Protein AF-A0A523F2T4-F1 (afdb_monomer)

Solvent-accessible surface area (backbone atoms only — not comparable to full-atom values): 4316 Å² total; per-residue (Å²): 117,71,66,62,55,52,52,52,52,54,52,53,49,55,54,54,54,54,55,64,62,60,74,70,75,75,82,75,86,82,84,70,69,59,47,82,45,74,47,71,41,83,88,79,71,45,75,45,77,50,78,40,51,66,96,42,78,46,79,59,90,92,42,78,45,113

Sequence (66 aa):
MRSVLTFIASFGASLGVSMVLAEMASAAPIGNPVAIFSGLDKITGRIITFDVAIDETVQFGALQIT

Mean predicted aligned error: 10.54 Å

pLDDT: mean 83.43, std 8.84, range [62.62, 93.94]

Secondary structure (DSSP, 8-state):
-HHHHHHHHHHHHHHHHHHHHHTT---PPPP-SEEEEEEE-TTT--EEEEEEETT--EEETTEEE-

Nearest PDB structures (foldseek):
  2e2z-assembly1_A  TM=5.072E-01  e=3.771E+00  Saccharomyces cerevisiae
  8to0-assembly1_A1  TM=2.712E-01  e=9.440E+00  Mus musculus

Radius of gyration: 28.45 Å; Cα contacts (8 Å, |Δi|>4): 46; chains: 1; bounding box: 68×17×61 Å

Foldseek 3Di:
DVVVVVVVVVVVVVVVVVVVVVVPDDDDDDDDQKDWDWDQPPVVRDIDIDIDGPPDWDDDPPDTDD

Structure (mmCIF, N/CA/C/O backbone):
data_AF-A0A523F2T4-F1
#
_entry.id   AF-A0A523F2T4-F1
#
loop_
_atom_site.group_PDB
_atom_site.id
_atom_site.type_symbol
_atom_site.label_atom_id
_atom_site.label_alt_id
_atom_site.label_comp_id
_atom_site.label_asym_id
_atom_site.label_entity_id
_atom_site.label_seq_id
_atom_site.pdbx_PDB_ins_code
_atom_site.Cartn_x
_atom_site.Cartn_y
_atom_site.Cartn_z
_atom_site.occupancy
_atom_site.B_iso_or_equiv
_atom_site.auth_seq_id
_atom_site.auth_comp_id
_atom_site.auth_asym_id
_atom_site.auth_atom_id
_atom_site.pdbx_PDB_model_num
ATOM 1 N N . MET A 1 1 ? 55.583 -7.418 -33.527 1.00 62.62 1 MET A N 1
ATOM 2 C CA . MET A 1 1 ? 54.780 -6.171 -33.584 1.00 62.62 1 MET A CA 1
ATOM 3 C C . MET A 1 1 ? 53.319 -6.381 -33.997 1.00 62.62 1 MET A C 1
ATOM 5 O O . MET A 1 1 ? 52.472 -5.704 -33.438 1.00 62.62 1 MET A O 1
ATOM 9 N N . ARG A 1 2 ? 52.978 -7.318 -34.901 1.00 67.81 2 ARG A N 1
ATOM 10 C CA . ARG A 1 2 ? 51.579 -7.543 -35.337 1.00 67.81 2 ARG A CA 1
ATOM 11 C C . ARG A 1 2 ? 50.669 -8.171 -34.260 1.00 67.81 2 ARG A C 1
ATOM 13 O O . ARG A 1 2 ? 49.518 -7.774 -34.179 1.00 67.81 2 ARG A O 1
ATOM 20 N N . SER A 1 3 ? 51.178 -9.061 -33.393 1.00 65.75 3 SER A N 1
ATOM 21 C CA . SER A 1 3 ? 50.349 -9.704 -32.348 1.00 65.75 3 SER A CA 1
ATOM 22 C C . SER A 1 3 ? 49.941 -8.764 -31.207 1.00 65.75 3 SER A C 1
ATOM 24 O O . SER A 1 3 ? 48.835 -8.884 -30.698 1.00 65.75 3 SER A O 1
ATOM 26 N N . VAL A 1 4 ? 50.791 -7.795 -30.844 1.00 70.88 4 VAL A N 1
ATOM 27 C CA . VAL A 1 4 ? 50.490 -6.780 -29.814 1.00 70.88 4 VAL A CA 1
ATOM 28 C C . VAL A 1 4 ? 49.353 -5.861 -30.270 1.00 70.88 4 VAL A C 1
ATOM 30 O O . VAL A 1 4 ? 48.458 -5.554 -29.490 1.00 70.88 4 VAL A O 1
ATOM 33 N N . LEU A 1 5 ? 49.344 -5.483 -31.553 1.00 67.50 5 LEU A N 1
ATOM 34 C CA . LEU A 1 5 ? 48.298 -4.640 -32.134 1.00 67.50 5 LEU A CA 1
ATOM 35 C C . LEU A 1 5 ? 46.931 -5.350 -32.149 1.00 67.50 5 LEU A C 1
ATOM 37 O O . LEU A 1 5 ? 45.912 -4.739 -31.839 1.00 67.50 5 LEU A O 1
ATOM 41 N N . THR A 1 6 ? 46.913 -6.653 -32.454 1.00 72.06 6 THR A N 1
ATOM 42 C CA . THR A 1 6 ? 45.693 -7.476 -32.411 1.00 72.06 6 THR A CA 1
ATOM 43 C C . THR A 1 6 ? 45.178 -7.654 -30.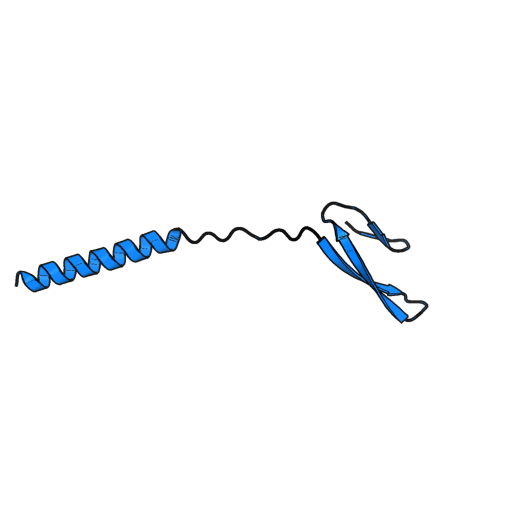982 1.00 72.06 6 THR A C 1
ATOM 45 O O . THR A 1 6 ? 43.972 -7.592 -30.769 1.00 72.06 6 THR A O 1
ATOM 48 N N . PHE A 1 7 ? 46.078 -7.801 -30.002 1.00 70.62 7 PHE A N 1
ATOM 49 C CA . PHE A 1 7 ? 45.717 -7.962 -28.590 1.00 70.62 7 PHE A CA 1
ATOM 50 C C . PHE A 1 7 ? 45.048 -6.705 -28.008 1.00 70.62 7 PHE A C 1
ATOM 52 O O . PHE A 1 7 ? 44.034 -6.797 -27.316 1.00 70.62 7 PHE A O 1
ATOM 59 N N . ILE A 1 8 ? 45.574 -5.520 -28.340 1.00 75.19 8 ILE A N 1
ATOM 60 C CA . ILE A 1 8 ? 45.004 -4.228 -27.922 1.00 75.19 8 ILE A CA 1
ATOM 61 C C . ILE A 1 8 ? 43.629 -4.006 -28.569 1.00 75.19 8 ILE A C 1
ATOM 63 O O . ILE A 1 8 ? 42.697 -3.576 -27.893 1.00 75.19 8 ILE A O 1
ATOM 67 N N . ALA A 1 9 ? 43.471 -4.358 -29.850 1.00 73.19 9 ALA A N 1
ATOM 68 C CA . ALA A 1 9 ? 42.192 -4.244 -30.549 1.00 73.19 9 ALA A CA 1
ATOM 69 C C . ALA A 1 9 ? 41.112 -5.171 -29.958 1.00 73.19 9 ALA A C 1
ATOM 71 O O . ALA A 1 9 ? 39.982 -4.736 -29.743 1.00 73.19 9 ALA A O 1
ATOM 72 N N . SER A 1 10 ? 41.455 -6.423 -29.633 1.00 74.31 10 SER A N 1
ATOM 73 C CA . SER A 1 10 ? 40.513 -7.355 -28.997 1.00 74.31 10 SER A CA 1
ATOM 74 C C . SER A 1 10 ? 40.116 -6.931 -27.583 1.00 74.31 10 SER A C 1
ATOM 76 O O . SER A 1 10 ? 38.970 -7.123 -27.186 1.00 74.31 10 SER A O 1
ATOM 78 N N . PHE A 1 11 ? 41.041 -6.323 -26.836 1.00 76.75 11 PHE A N 1
ATOM 79 C CA . PHE A 1 11 ? 40.777 -5.836 -25.483 1.00 76.75 11 PHE A CA 1
ATOM 80 C C . PHE A 1 11 ? 39.904 -4.572 -25.485 1.00 76.75 11 PHE A C 1
ATOM 82 O O . PHE A 1 11 ? 38.992 -4.441 -24.675 1.00 76.75 11 PHE A O 1
ATOM 89 N N . GLY A 1 12 ? 40.125 -3.664 -26.442 1.00 78.56 12 GLY A N 1
ATOM 90 C CA . GLY A 1 12 ? 39.248 -2.509 -26.648 1.00 78.56 12 GLY A CA 1
ATOM 91 C C . GLY A 1 12 ? 37.825 -2.918 -27.046 1.00 78.56 12 GLY A C 1
ATOM 92 O O . GLY A 1 12 ? 36.857 -2.341 -26.556 1.00 78.56 12 GLY A O 1
ATOM 93 N N . ALA A 1 13 ? 37.688 -3.959 -27.875 1.00 79.25 13 ALA A N 1
ATOM 94 C CA . ALA A 1 13 ? 36.387 -4.488 -28.276 1.00 79.25 13 ALA A CA 1
ATOM 95 C C . ALA A 1 13 ? 35.620 -5.137 -27.108 1.00 79.25 13 ALA A C 1
ATOM 97 O O . ALA A 1 13 ? 34.421 -4.903 -26.967 1.00 79.25 13 ALA A O 1
ATOM 98 N N . S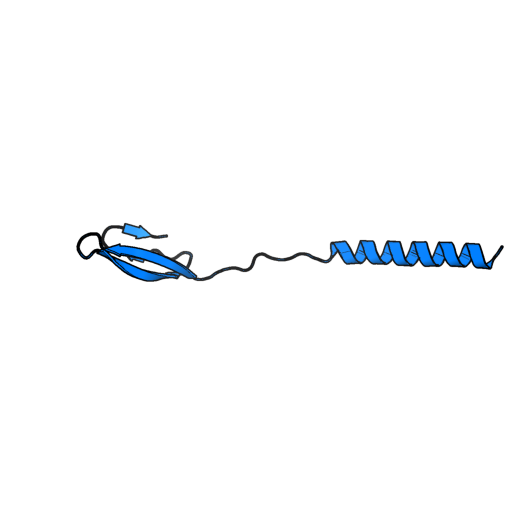ER A 1 14 ? 36.287 -5.909 -26.240 1.00 76.25 14 SER A N 1
ATOM 99 C CA . SER A 1 14 ? 35.623 -6.543 -25.090 1.00 76.25 14 SER A CA 1
ATOM 100 C C . SER A 1 14 ? 35.165 -5.529 -24.034 1.00 76.25 14 SER A C 1
ATOM 102 O O . SER A 1 14 ? 34.080 -5.679 -23.466 1.00 76.25 14 SER A O 1
ATOM 104 N N . LEU A 1 15 ? 35.939 -4.463 -23.815 1.00 79.12 15 LEU A N 1
ATOM 105 C CA . LEU A 1 15 ? 35.555 -3.350 -22.942 1.00 79.12 15 LEU A CA 1
ATOM 106 C C . LEU A 1 15 ? 34.364 -2.564 -23.501 1.00 79.12 15 LEU A C 1
ATOM 108 O O . LEU A 1 15 ? 33.420 -2.290 -22.762 1.00 79.12 15 LEU A O 1
ATOM 112 N N . GLY A 1 16 ? 34.371 -2.264 -24.803 1.00 79.00 16 GLY A N 1
ATOM 113 C CA . GLY A 1 16 ? 33.265 -1.565 -25.460 1.00 79.00 16 GLY A CA 1
ATOM 114 C C . GLY A 1 16 ? 31.942 -2.333 -25.374 1.00 79.00 16 GLY A C 1
ATOM 115 O O . GLY A 1 16 ? 30.916 -1.755 -25.030 1.00 79.00 16 GLY A O 1
ATOM 116 N N . VAL A 1 17 ? 31.966 -3.651 -25.600 1.00 80.38 17 VAL A N 1
ATOM 117 C CA . VAL A 1 17 ? 30.766 -4.504 -25.497 1.00 80.38 17 VAL A CA 1
ATOM 118 C C . VAL A 1 17 ? 30.243 -4.580 -24.059 1.00 80.38 17 VAL A C 1
ATOM 120 O O . VAL A 1 17 ? 29.034 -4.557 -23.845 1.00 80.38 17 VAL A O 1
ATOM 123 N N . SER A 1 18 ? 31.131 -4.614 -23.063 1.00 77.50 18 SER A N 1
ATOM 124 C CA . SER A 1 18 ? 30.733 -4.682 -21.649 1.00 77.50 18 SER A CA 1
ATOM 125 C C . SER A 1 18 ? 30.000 -3.419 -21.181 1.00 77.50 18 SER A C 1
ATOM 127 O O . SER A 1 18 ? 29.071 -3.514 -20.384 1.00 77.50 18 SER A O 1
ATOM 129 N N . MET A 1 19 ? 30.380 -2.243 -21.695 1.00 75.12 19 MET A N 1
ATOM 130 C CA . MET A 1 19 ? 29.714 -0.975 -21.367 1.00 75.12 19 MET A CA 1
ATOM 131 C C . MET A 1 19 ? 28.320 -0.865 -21.993 1.00 75.12 19 MET A C 1
ATOM 133 O O . MET A 1 19 ? 27.387 -0.462 -21.309 1.00 75.12 19 MET A O 1
ATOM 137 N N . VAL A 1 20 ? 28.150 -1.295 -23.247 1.00 78.12 20 VAL A N 1
ATOM 138 C CA . VAL A 1 20 ? 26.840 -1.274 -23.930 1.00 78.12 20 VAL A CA 1
ATOM 139 C C . VAL A 1 20 ? 25.827 -2.193 -23.236 1.00 78.12 20 VAL A C 1
ATOM 141 O O . VAL A 1 20 ? 24.647 -1.870 -23.136 1.00 78.12 20 VAL A O 1
ATOM 144 N N . LEU A 1 21 ? 26.281 -3.330 -22.704 1.00 73.88 21 LEU A N 1
ATOM 145 C CA . LEU A 1 21 ? 25.420 -4.249 -21.955 1.00 73.88 21 LEU A CA 1
ATOM 146 C C . LEU A 1 21 ? 25.043 -3.723 -20.559 1.00 73.88 21 LEU A C 1
ATOM 148 O O . LEU A 1 21 ? 24.028 -4.151 -20.009 1.00 73.88 21 LEU A O 1
ATOM 152 N N . ALA A 1 22 ? 25.818 -2.795 -19.987 1.00 71.31 22 ALA A N 1
ATOM 153 C CA . ALA A 1 22 ? 25.544 -2.229 -18.666 1.00 71.31 22 ALA A CA 1
ATOM 154 C C . ALA A 1 22 ? 24.340 -1.265 -18.666 1.00 71.31 22 ALA A C 1
ATOM 156 O O . ALA A 1 22 ? 23.635 -1.171 -17.664 1.00 71.31 22 ALA A O 1
ATOM 157 N N . GLU A 1 23 ? 24.057 -0.597 -19.787 1.00 68.19 23 GLU A N 1
ATOM 158 C CA . GLU A 1 23 ? 22.925 0.337 -19.921 1.00 68.19 23 GLU A CA 1
ATOM 159 C C . GLU A 1 23 ? 21.559 -0.366 -20.030 1.00 68.19 23 GLU A C 1
ATOM 161 O O . GLU A 1 23 ? 20.518 0.271 -19.886 1.00 68.19 23 GLU A O 1
ATOM 166 N N . MET A 1 24 ? 21.535 -1.688 -20.237 1.00 70.75 24 MET A N 1
ATOM 167 C CA . MET A 1 24 ? 20.293 -2.458 -20.392 1.00 70.75 24 MET A CA 1
ATOM 168 C C . MET A 1 24 ? 19.644 -2.876 -19.061 1.00 70.75 24 MET A C 1
ATOM 170 O O . MET A 1 24 ? 18.558 -3.457 -19.060 1.00 70.75 24 MET A O 1
ATOM 174 N N . ALA A 1 25 ? 20.274 -2.586 -17.921 1.00 71.19 25 ALA A N 1
ATOM 175 C CA . ALA A 1 25 ? 19.726 -2.898 -16.605 1.00 71.19 25 ALA A CA 1
ATOM 176 C C . ALA A 1 25 ? 18.792 -1.776 -16.116 1.00 71.19 25 ALA A C 1
ATOM 178 O O . ALA A 1 25 ? 19.198 -0.885 -15.373 1.00 71.19 25 ALA A O 1
ATOM 179 N N . SER A 1 26 ? 17.520 -1.833 -16.516 1.00 75.19 26 SER A N 1
ATOM 180 C CA . SER A 1 26 ? 16.456 -0.992 -15.955 1.00 75.19 26 SER A CA 1
ATOM 181 C C . SER A 1 26 ? 15.544 -1.842 -15.071 1.00 75.19 26 SER A C 1
ATOM 183 O O . SER A 1 26 ? 14.856 -2.739 -15.557 1.00 75.19 26 SER A O 1
ATOM 185 N N . ALA A 1 27 ? 15.561 -1.593 -13.760 1.00 80.50 27 ALA A N 1
ATOM 186 C CA . ALA A 1 27 ? 14.640 -2.230 -12.825 1.00 80.50 27 ALA A CA 1
ATOM 187 C C . ALA A 1 27 ? 13.381 -1.367 -12.692 1.00 80.50 27 ALA A C 1
ATOM 189 O O . ALA A 1 27 ? 13.442 -0.241 -12.194 1.00 80.50 27 ALA A O 1
ATOM 190 N N . ALA A 1 28 ? 12.239 -1.895 -13.133 1.00 84.38 28 ALA A N 1
ATOM 191 C CA . ALA A 1 28 ? 10.953 -1.263 -12.877 1.00 84.38 28 ALA A CA 1
ATOM 192 C C . ALA A 1 28 ? 10.583 -1.414 -11.388 1.00 84.38 28 ALA A C 1
ATOM 194 O O . ALA A 1 28 ? 10.839 -2.474 -10.804 1.00 84.38 28 ALA A O 1
ATOM 195 N N . PRO A 1 29 ? 9.980 -0.391 -10.759 1.00 84.81 29 PRO A N 1
ATOM 19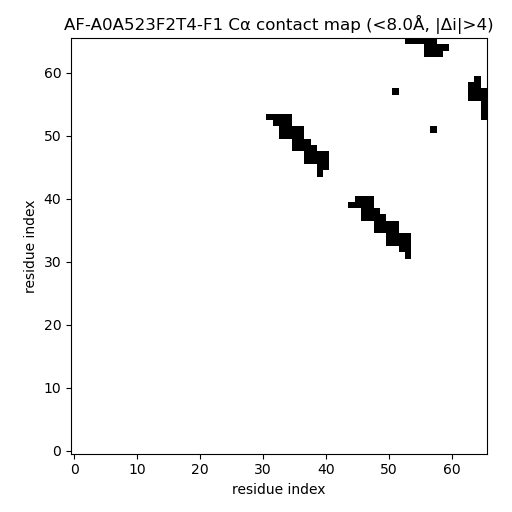6 C CA . PRO A 1 29 ? 9.456 -0.529 -9.410 1.00 84.81 29 PRO A CA 1
ATOM 197 C C . PRO A 1 29 ? 8.384 -1.623 -9.372 1.00 84.81 29 PRO A C 1
ATOM 199 O O . PRO A 1 29 ? 7.524 -1.711 -10.249 1.00 84.81 29 PRO A O 1
ATOM 202 N N . ILE A 1 30 ? 8.445 -2.461 -8.341 1.00 86.81 30 ILE A N 1
ATOM 203 C CA . ILE A 1 30 ? 7.456 -3.509 -8.099 1.00 86.81 30 ILE A CA 1
ATOM 204 C C . ILE 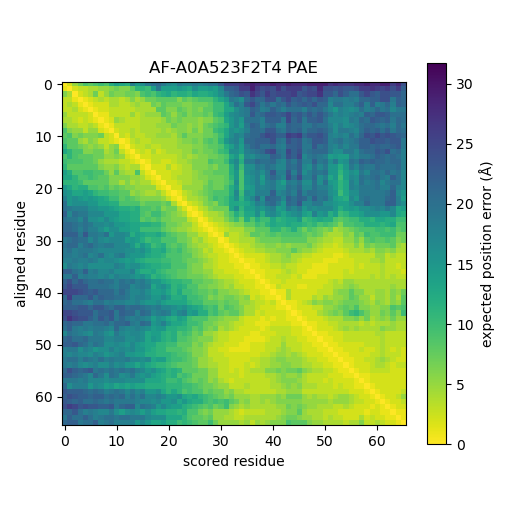A 1 30 ? 6.293 -2.874 -7.334 1.00 86.81 30 ILE A C 1
ATOM 206 O O . ILE A 1 30 ? 6.489 -2.319 -6.254 1.00 86.81 30 ILE A O 1
ATOM 210 N N . GLY A 1 31 ? 5.091 -2.933 -7.907 1.00 88.19 31 GLY A N 1
ATOM 211 C CA . GLY A 1 31 ? 3.877 -2.458 -7.246 1.00 88.19 31 GLY A CA 1
ATOM 212 C C . GLY A 1 31 ? 3.455 -3.395 -6.112 1.00 88.19 31 GLY A C 1
ATOM 213 O O . GLY A 1 31 ? 3.414 -4.609 -6.302 1.00 88.19 31 GLY A O 1
ATOM 214 N N . ASN A 1 32 ? 3.110 -2.828 -4.954 1.00 89.31 32 ASN A N 1
ATOM 215 C CA . ASN A 1 32 ? 2.523 -3.561 -3.833 1.00 89.31 32 ASN A CA 1
ATOM 216 C C . ASN A 1 32 ? 1.015 -3.284 -3.812 1.00 89.31 32 ASN A C 1
ATOM 218 O O . ASN A 1 32 ? 0.634 -2.163 -3.489 1.00 89.31 32 ASN A O 1
ATOM 222 N N . PRO A 1 33 ? 0.154 -4.257 -4.154 1.00 90.50 33 PRO A N 1
ATOM 223 C CA . PRO A 1 33 ? -1.287 -4.018 -4.268 1.00 90.50 33 PRO A CA 1
ATOM 224 C C . PRO A 1 33 ? -1.987 -3.839 -2.914 1.00 90.50 33 PRO A C 1
ATOM 226 O O . PRO A 1 33 ? -3.134 -3.403 -2.874 1.00 90.50 33 PRO A O 1
ATOM 229 N N . VAL A 1 34 ? -1.320 -4.193 -1.813 1.00 93.25 34 VAL A N 1
ATOM 230 C CA . VAL A 1 34 ? -1.889 -4.194 -0.464 1.00 93.25 34 VAL A CA 1
ATOM 231 C C . VAL A 1 34 ? -0.931 -3.506 0.503 1.00 93.25 34 VAL A C 1
ATOM 233 O O . VAL A 1 34 ? 0.261 -3.822 0.543 1.00 93.25 34 VAL A O 1
ATOM 236 N N . ALA A 1 35 ? -1.467 -2.593 1.304 1.00 92.00 35 ALA A N 1
ATOM 237 C CA . ALA A 1 35 ? -0.825 -1.994 2.461 1.00 92.00 35 ALA A CA 1
ATOM 238 C C . ALA A 1 35 ? -1.295 -2.689 3.748 1.00 92.00 35 ALA A C 1
ATOM 240 O O . ALA A 1 35 ? -2.483 -2.946 3.933 1.00 92.00 35 ALA A O 1
ATOM 241 N N . ILE A 1 36 ? -0.358 -2.975 4.653 1.00 92.75 36 ILE A N 1
ATOM 242 C CA . ILE A 1 36 ? -0.640 -3.625 5.939 1.00 92.75 36 ILE A CA 1
ATOM 243 C C . ILE A 1 36 ? -0.553 -2.571 7.039 1.00 92.75 36 ILE A C 1
ATOM 245 O O . ILE A 1 36 ? 0.492 -1.944 7.226 1.00 92.75 36 ILE A O 1
ATOM 249 N N . PHE A 1 37 ? -1.631 -2.402 7.798 1.00 91.94 37 PHE A N 1
ATOM 250 C CA . PHE A 1 37 ? -1.709 -1.448 8.899 1.00 91.94 37 PHE A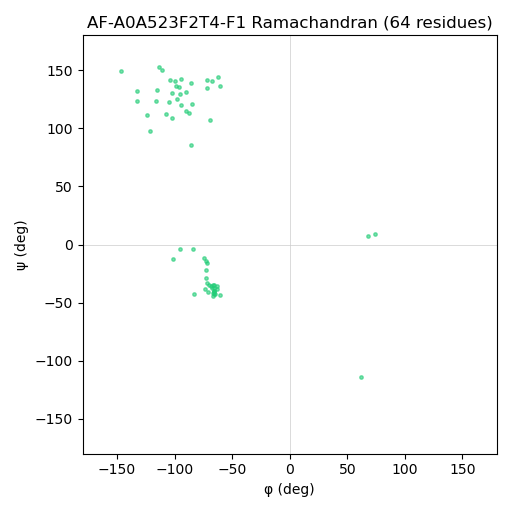 CA 1
ATOM 251 C C . PHE A 1 37 ? -1.847 -2.153 10.242 1.00 91.94 37 PHE A C 1
ATOM 253 O O . PHE A 1 37 ? -2.371 -3.258 10.347 1.00 91.94 37 PHE A O 1
ATOM 260 N N . SER A 1 38 ? -1.371 -1.489 11.294 1.00 93.06 38 SER A N 1
ATOM 261 C CA . SER A 1 38 ? -1.546 -1.918 12.681 1.00 93.06 38 SER A CA 1
ATOM 262 C C . SER A 1 38 ? -2.211 -0.804 13.481 1.00 93.06 38 SER A C 1
ATOM 264 O O . SER A 1 38 ? -1.619 0.250 13.708 1.00 93.06 38 SER A O 1
ATOM 266 N N . GLY A 1 39 ? -3.451 -1.032 13.905 1.00 89.69 39 GLY A N 1
ATOM 267 C CA . GLY A 1 39 ? -4.210 -0.115 14.74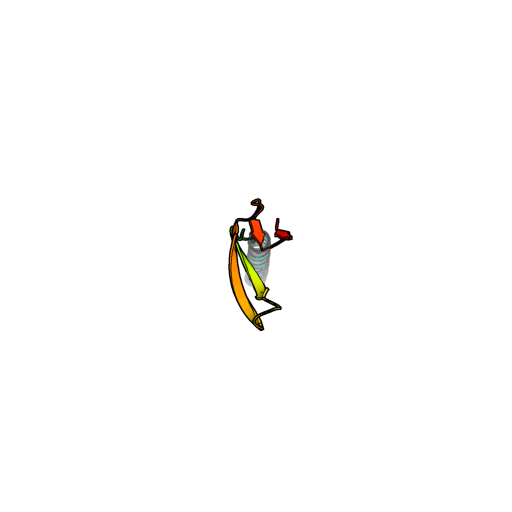7 1.00 89.69 39 GLY A CA 1
ATOM 268 C C . GLY A 1 39 ? -4.096 -0.489 16.221 1.00 89.69 39 GLY A C 1
ATOM 269 O O . GLY A 1 39 ? -4.335 -1.637 16.585 1.00 89.69 39 GLY A O 1
ATOM 270 N N . LEU A 1 40 ? -3.759 0.476 17.080 1.00 91.38 40 LEU A N 1
ATOM 271 C CA . LEU A 1 40 ? -3.824 0.302 18.532 1.00 91.38 40 LEU A CA 1
ATOM 272 C C . LEU A 1 40 ? -5.229 0.653 19.027 1.00 91.38 40 LEU A C 1
ATOM 274 O O . LEU A 1 40 ? -5.621 1.823 19.007 1.00 91.38 40 LEU A O 1
ATOM 278 N N . ASP A 1 41 ? -5.961 -0.338 19.528 1.00 87.19 41 ASP A N 1
ATOM 279 C CA . ASP A 1 41 ? -7.135 -0.080 20.353 1.00 87.19 41 ASP A CA 1
ATOM 280 C C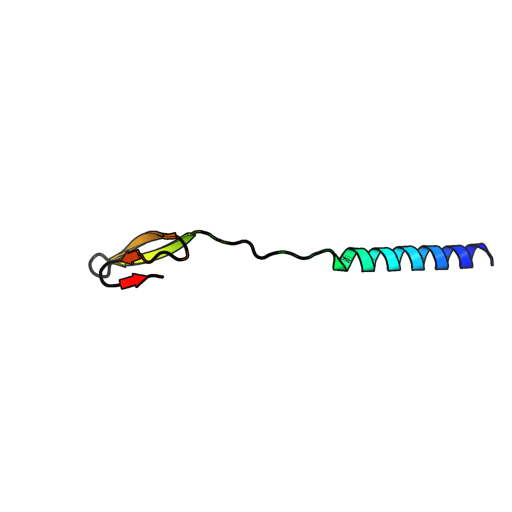 . ASP A 1 41 ? -6.667 0.490 21.697 1.00 87.19 41 ASP A C 1
ATOM 282 O O . ASP A 1 41 ? -6.103 -0.211 22.537 1.00 87.19 41 ASP A O 1
ATOM 286 N N . LYS A 1 42 ? -6.895 1.788 21.902 1.00 87.44 42 LYS A N 1
ATOM 287 C CA . LYS A 1 42 ? -6.457 2.506 23.105 1.00 87.44 42 LYS A CA 1
ATOM 288 C C . LYS A 1 42 ? -7.263 2.145 24.357 1.00 87.44 42 LYS A C 1
ATOM 290 O O . LYS A 1 42 ? -6.810 2.473 25.448 1.00 87.44 42 LYS A O 1
ATOM 295 N N . ILE A 1 43 ? -8.431 1.509 24.224 1.00 90.00 43 ILE A N 1
ATOM 296 C CA . ILE A 1 43 ? -9.252 1.093 25.370 1.00 90.00 43 ILE A CA 1
ATOM 297 C C . ILE A 1 43 ? -8.747 -0.238 25.923 1.00 90.00 43 ILE A C 1
ATOM 299 O O . ILE A 1 43 ? -8.629 -0.396 27.136 1.00 90.00 43 ILE A O 1
ATOM 303 N N . THR A 1 44 ? -8.417 -1.186 25.042 1.00 93.38 44 THR A N 1
ATOM 304 C CA . THR A 1 44 ? -7.974 -2.531 25.449 1.00 93.38 44 THR A CA 1
ATOM 305 C C . THR A 1 44 ? -6.459 -2.743 25.385 1.00 93.38 44 THR A C 1
ATOM 3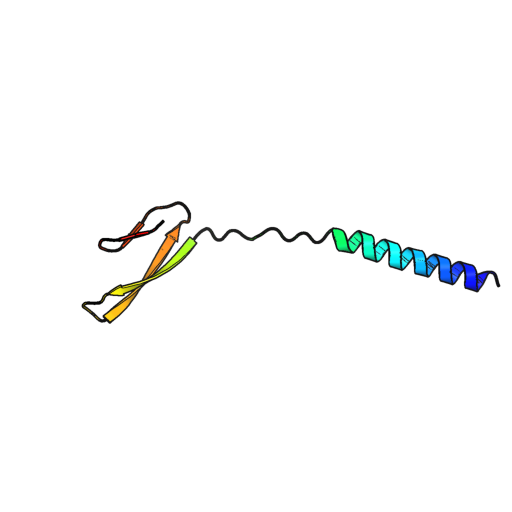07 O O . THR A 1 44 ? -5.961 -3.737 25.909 1.00 93.38 44 THR A O 1
ATOM 310 N N . GLY A 1 45 ? -5.710 -1.834 24.755 1.00 93.56 45 GLY A N 1
ATOM 311 C CA . GLY A 1 45 ? -4.261 -1.938 24.559 1.00 93.56 45 GLY A CA 1
ATOM 312 C C . GLY A 1 45 ? -3.840 -2.965 23.502 1.00 93.56 45 GLY A C 1
ATOM 313 O O . GLY A 1 45 ? -2.655 -3.275 23.388 1.00 93.56 45 GLY A O 1
ATOM 314 N N . ARG A 1 46 ? -4.787 -3.521 22.735 1.00 93.62 46 ARG A N 1
ATOM 315 C CA . ARG A 1 46 ? -4.514 -4.535 21.709 1.00 93.62 46 ARG A CA 1
ATOM 316 C C . ARG A 1 46 ? -4.139 -3.885 20.378 1.00 93.62 46 ARG A C 1
ATOM 318 O O . ARG A 1 46 ? -4.778 -2.929 19.945 1.00 93.62 46 ARG A O 1
ATOM 325 N N . ILE A 1 47 ? -3.146 -4.459 19.701 1.00 93.94 47 ILE A N 1
ATOM 326 C CA . ILE A 1 47 ? -2.823 -4.134 18.308 1.00 93.94 47 ILE A CA 1
ATOM 327 C C . ILE A 1 47 ? -3.621 -5.052 17.382 1.00 93.94 47 ILE A C 1
ATOM 329 O O . ILE A 1 47 ? -3.649 -6.268 17.579 1.00 93.94 47 ILE A O 1
ATOM 333 N N . ILE A 1 48 ? -4.265 -4.461 16.382 1.00 90.88 48 ILE A N 1
ATOM 334 C CA . ILE A 1 48 ? -5.050 -5.147 15.359 1.00 90.88 48 ILE A CA 1
ATOM 335 C C . ILE A 1 48 ? -4.377 -4.895 14.017 1.00 90.88 48 ILE A C 1
ATOM 337 O O . ILE A 1 48 ? -4.182 -3.741 13.637 1.00 90.88 48 ILE A O 1
ATOM 341 N N . THR A 1 49 ? -4.031 -5.964 13.310 1.00 92.88 49 THR A N 1
ATOM 342 C CA . THR A 1 49 ? -3.463 -5.883 11.963 1.00 92.88 49 THR A CA 1
ATOM 343 C C . THR A 1 49 ? -4.565 -6.064 10.932 1.00 92.88 49 THR A C 1
ATOM 345 O O . THR A 1 49 ? -5.414 -6.941 11.094 1.00 92.88 49 THR A O 1
ATOM 348 N N . PHE A 1 50 ? -4.563 -5.231 9.898 1.00 90.50 50 PHE A N 1
ATOM 349 C CA . PHE A 1 50 ? -5.519 -5.315 8.804 1.00 90.50 50 PHE A CA 1
ATOM 350 C C . PHE A 1 50 ? -4.883 -4.883 7.485 1.00 90.50 50 PHE A C 1
ATOM 352 O O . PHE A 1 50 ? -3.994 -4.028 7.453 1.00 90.50 50 PHE A O 1
ATOM 359 N N . ASP A 1 51 ? -5.383 -5.485 6.416 1.00 93.12 51 ASP A N 1
ATOM 360 C CA . ASP A 1 51 ? -4.909 -5.292 5.054 1.00 93.12 51 ASP A CA 1
ATOM 361 C C . ASP A 1 51 ? -5.833 -4.317 4.324 1.00 93.12 51 ASP A C 1
ATOM 363 O O . ASP A 1 51 ? -7.054 -4.349 4.494 1.00 93.12 51 ASP A O 1
ATOM 367 N N . VAL A 1 52 ? -5.241 -3.445 3.516 1.00 92.31 52 VAL A N 1
ATOM 368 C CA . VAL A 1 52 ? -5.937 -2.402 2.761 1.00 92.31 52 VAL A CA 1
ATOM 369 C C . VAL A 1 52 ? -5.427 -2.432 1.336 1.00 92.31 52 VAL A C 1
ATOM 371 O O . VAL A 1 52 ? -4.220 -2.336 1.113 1.00 92.31 52 VAL A O 1
ATOM 374 N N . ALA A 1 53 ? -6.322 -2.588 0.367 1.00 93.06 53 ALA A N 1
ATOM 375 C CA . ALA A 1 53 ? -5.936 -2.471 -1.029 1.00 93.06 53 ALA A CA 1
ATOM 376 C C . ALA A 1 53 ? -5.551 -1.017 -1.340 1.00 93.06 53 ALA A C 1
ATOM 378 O O . ALA A 1 53 ? -6.171 -0.077 -0.844 1.00 93.06 53 ALA A O 1
ATOM 379 N N . ILE A 1 54 ? -4.510 -0.834 -2.149 1.00 91.94 54 ILE A N 1
ATOM 380 C CA . ILE A 1 54 ? -4.140 0.498 -2.637 1.00 91.94 54 ILE A CA 1
ATOM 381 C C . ILE A 1 54 ? -5.286 1.061 -3.486 1.00 91.94 54 ILE A C 1
ATOM 383 O O . ILE A 1 54 ? -5.957 0.312 -4.193 1.00 91.94 54 ILE A O 1
ATOM 387 N N . ASP A 1 55 ? -5.498 2.375 -3.397 1.00 90.31 55 ASP A N 1
ATOM 388 C CA . ASP A 1 55 ? -6.586 3.120 -4.048 1.00 90.31 55 ASP A CA 1
ATOM 389 C C . ASP A 1 55 ? -7.997 2.813 -3.510 1.00 90.31 55 ASP A C 1
ATOM 391 O O . ASP A 1 55 ? -8.990 3.325 -4.034 1.00 90.31 55 ASP A O 1
ATOM 395 N N . GLU A 1 56 ? -8.106 2.035 -2.431 1.00 89.06 56 GLU A N 1
ATOM 396 C CA . GLU A 1 56 ? -9.356 1.844 -1.704 1.00 89.06 56 GLU A CA 1
ATOM 397 C C . GLU A 1 56 ? -9.369 2.646 -0.404 1.00 89.06 56 GLU A C 1
ATOM 399 O O . GLU A 1 56 ? -8.381 2.737 0.323 1.00 89.06 56 GLU A O 1
ATOM 404 N N . THR A 1 57 ? -10.535 3.203 -0.074 1.00 90.88 57 THR A N 1
ATOM 405 C CA . THR A 1 57 ? -10.747 3.830 1.229 1.00 90.88 57 THR A CA 1
ATOM 406 C C . THR A 1 57 ? -11.364 2.831 2.191 1.00 90.88 57 THR A C 1
ATOM 408 O O . THR A 1 57 ? -12.482 2.360 1.976 1.00 90.88 57 THR A O 1
ATOM 411 N N . VAL A 1 58 ? -10.675 2.559 3.297 1.00 90.75 58 VAL A N 1
ATOM 412 C CA . VAL A 1 58 ? -11.202 1.709 4.371 1.00 90.75 58 VAL A CA 1
ATOM 413 C C . VAL A 1 58 ? -11.494 2.519 5.625 1.00 90.75 58 VAL A C 1
ATOM 415 O O . VAL A 1 58 ? -10.830 3.514 5.927 1.00 90.75 58 VAL A O 1
ATOM 418 N N . GLN A 1 59 ? -12.485 2.069 6.392 1.00 90.44 59 GLN A N 1
ATOM 419 C CA . GLN A 1 59 ? -12.824 2.663 7.678 1.00 90.44 59 GLN A CA 1
ATOM 420 C C . GLN A 1 59 ? -12.202 1.867 8.829 1.00 90.44 59 GLN A C 1
ATOM 422 O O . GLN A 1 59 ? -12.471 0.678 8.992 1.00 90.44 59 GLN A O 1
ATOM 427 N N . PHE A 1 60 ? -11.433 2.547 9.682 1.00 86.50 60 PHE A N 1
ATOM 428 C CA . PHE A 1 60 ? -10.924 2.000 10.939 1.00 86.50 60 PHE A CA 1
ATOM 429 C C . PHE A 1 60 ? -11.411 2.856 12.114 1.00 86.50 60 PHE A C 1
ATOM 431 O O . PHE A 1 60 ? -10.871 3.924 12.421 1.00 86.50 60 PHE A O 1
ATOM 438 N N . GLY A 1 61 ? -12.485 2.406 1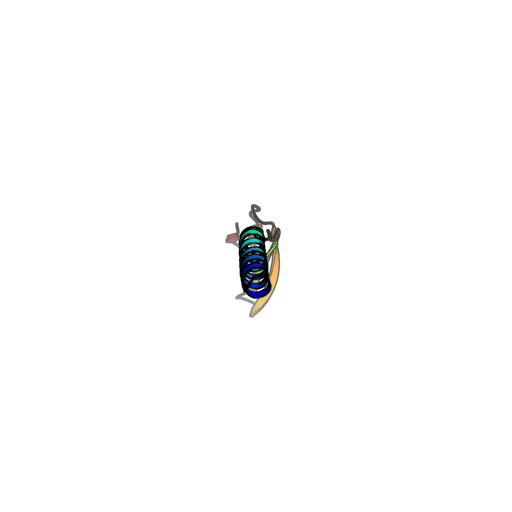2.766 1.00 85.06 61 GLY A N 1
ATOM 439 C CA . GLY A 1 61 ? -13.178 3.191 13.787 1.00 85.06 61 GLY A CA 1
ATOM 440 C C . GLY A 1 61 ? -13.756 4.481 13.196 1.00 85.06 61 GLY A C 1
ATOM 441 O O . GLY A 1 61 ? -14.663 4.441 12.367 1.00 85.06 61 GLY A O 1
ATOM 442 N N . ALA A 1 62 ? -13.227 5.631 13.620 1.00 86.44 62 ALA A N 1
ATOM 443 C CA . ALA A 1 62 ? -13.622 6.948 13.109 1.00 86.44 62 ALA A CA 1
ATOM 444 C C . ALA A 1 62 ? -12.713 7.476 11.981 1.00 86.44 62 ALA A C 1
ATOM 446 O O . ALA A 1 62 ? -12.969 8.555 11.452 1.00 86.44 62 ALA A O 1
ATOM 447 N N . LEU A 1 63 ? -11.642 6.755 11.638 1.00 87.06 63 LEU A N 1
ATOM 448 C CA . LEU A 1 63 ? -10.675 7.169 10.622 1.00 87.06 63 LEU A CA 1
ATOM 449 C C . LEU A 1 63 ? -11.024 6.563 9.263 1.00 87.06 63 LEU A C 1
ATOM 451 O O . LEU A 1 63 ? -11.428 5.402 9.186 1.00 87.06 63 LEU A O 1
ATOM 455 N N . GLN A 1 64 ? -10.812 7.346 8.208 1.00 90.50 64 GLN A N 1
ATOM 456 C CA . GLN A 1 64 ? -10.749 6.867 6.830 1.00 90.50 64 GLN A CA 1
ATOM 457 C C . GLN A 1 64 ? -9.280 6.809 6.415 1.00 90.50 64 GLN A C 1
ATOM 459 O O . GLN A 1 64 ? -8.537 7.764 6.648 1.00 90.50 64 GLN A O 1
ATOM 464 N N . ILE A 1 65 ? -8.866 5.680 5.854 1.00 87.06 65 ILE A N 1
ATOM 465 C CA . ILE A 1 65 ? -7.499 5.429 5.393 1.00 87.06 65 ILE A CA 1
ATOM 466 C C . ILE A 1 65 ? -7.568 5.254 3.882 1.00 87.06 65 ILE A C 1
ATOM 468 O O . ILE A 1 65 ? -8.443 4.530 3.414 1.00 87.06 65 ILE A O 1
ATOM 472 N N . THR A 1 66 ? -6.676 5.929 3.158 1.00 89.19 66 THR A N 1
ATOM 473 C CA . THR A 1 66 ? -6.543 5.888 1.699 1.00 89.19 66 THR A CA 1
ATOM 474 C C . THR A 1 66 ? -5.080 5.857 1.300 1.00 89.19 66 THR A C 1
ATOM 476 O O . THR A 1 66 ? -4.241 6.312 2.116 1.00 89.19 66 THR A O 1
#